Protein AF-A0A8C3XRM1-F1 (afdb_monomer_lite)

Structure (mmCIF, N/CA/C/O backbone):
data_AF-A0A8C3XRM1-F1
#
_entry.id   AF-A0A8C3XRM1-F1
#
loop_
_atom_site.group_PDB
_atom_site.id
_atom_site.type_symbol
_atom_site.label_atom_id
_atom_site.label_alt_id
_atom_site.label_comp_id
_atom_site.label_asym_id
_atom_site.label_entity_id
_atom_site.label_seq_id
_atom_site.pdbx_PDB_ins_code
_atom_site.Cartn_x
_atom_site.Cartn_y
_atom_site.Cartn_z
_atom_site.occupancy
_atom_site.B_iso_or_equiv
_atom_site.auth_seq_id
_atom_site.auth_comp_id
_atom_site.auth_asym_id
_atom_site.auth_atom_id
_atom_site.pdbx_PDB_model_num
ATOM 1 N N . MET A 1 1 ? 13.632 3.252 -12.751 1.00 61.28 1 MET A N 1
ATOM 2 C CA . MET A 1 1 ? 12.176 3.172 -12.515 1.00 61.28 1 MET A CA 1
ATOM 3 C C . MET A 1 1 ? 11.475 3.539 -13.812 1.00 61.28 1 MET A C 1
ATOM 5 O O . MET A 1 1 ? 11.653 4.662 -14.271 1.00 61.28 1 MET A O 1
ATOM 9 N N . THR A 1 2 ? 10.751 2.616 -14.445 1.00 73.12 2 THR A N 1
ATOM 10 C CA . THR A 1 2 ? 9.939 2.969 -15.621 1.00 73.12 2 THR A CA 1
ATOM 11 C C . THR A 1 2 ? 8.765 3.858 -15.176 1.00 73.12 2 THR A C 1
ATOM 13 O O . THR A 1 2 ? 8.312 3.742 -14.032 1.00 73.12 2 THR A O 1
ATOM 16 N N . PRO A 1 3 ? 8.265 4.775 -16.023 1.00 73.25 3 PRO A N 1
ATOM 17 C CA . PRO A 1 3 ? 7.159 5.661 -15.652 1.00 73.25 3 PRO A CA 1
ATOM 18 C C . PRO A 1 3 ? 5.886 4.888 -15.272 1.00 73.25 3 PRO A C 1
ATOM 20 O O . PRO A 1 3 ? 5.194 5.289 -14.340 1.00 73.25 3 PRO A O 1
ATOM 23 N N . VAL A 1 4 ? 5.635 3.745 -15.923 1.00 71.38 4 VAL A N 1
ATOM 24 C CA . VAL A 1 4 ? 4.505 2.847 -15.627 1.00 71.38 4 VAL A CA 1
ATOM 25 C C . VAL A 1 4 ? 4.643 2.221 -14.235 1.00 71.38 4 VAL A C 1
ATOM 27 O O . VAL A 1 4 ? 3.750 2.379 -13.409 1.00 71.38 4 VAL A O 1
ATOM 30 N N . ALA A 1 5 ? 5.802 1.633 -13.910 1.00 80.12 5 ALA A N 1
ATOM 31 C CA . ALA A 1 5 ? 6.042 1.064 -12.581 1.00 80.12 5 ALA A CA 1
ATOM 32 C C . ALA A 1 5 ? 5.945 2.129 -11.475 1.00 80.12 5 ALA A C 1
ATOM 34 O O . ALA A 1 5 ? 5.396 1.886 -10.404 1.00 80.12 5 ALA A O 1
ATOM 35 N N . ARG A 1 6 ? 6.407 3.359 -11.742 1.00 83.25 6 ARG A N 1
ATOM 36 C CA . ARG A 1 6 ? 6.250 4.476 -10.799 1.00 83.25 6 ARG A CA 1
ATOM 37 C C . ARG A 1 6 ? 4.781 4.813 -10.544 1.00 83.25 6 ARG A C 1
ATOM 39 O O . ARG A 1 6 ? 4.423 5.100 -9.404 1.00 83.25 6 ARG A O 1
ATOM 46 N N . GLN A 1 7 ? 3.945 4.815 -11.579 1.00 86.06 7 GLN A N 1
ATOM 47 C CA . GLN A 1 7 ? 2.516 5.097 -11.441 1.00 86.06 7 GLN A CA 1
ATOM 48 C C . GLN A 1 7 ? 1.797 4.019 -10.631 1.00 86.06 7 GLN A C 1
ATOM 50 O O . GLN A 1 7 ? 1.020 4.369 -9.743 1.00 86.06 7 GLN A O 1
ATOM 55 N N . GLU A 1 8 ? 2.093 2.744 -10.881 1.00 88.00 8 GLU A N 1
ATOM 56 C CA . GLU A 1 8 ? 1.525 1.616 -10.136 1.00 88.00 8 GLU A CA 1
ATOM 57 C C . GLU A 1 8 ? 1.924 1.656 -8.662 1.00 88.00 8 GLU A C 1
ATOM 59 O O . GLU A 1 8 ? 1.056 1.627 -7.788 1.00 88.00 8 GLU A O 1
ATOM 64 N N . VAL A 1 9 ? 3.220 1.837 -8.383 1.00 88.12 9 VAL A N 1
ATOM 65 C CA . VAL A 1 9 ? 3.746 1.977 -7.020 1.00 88.12 9 VAL A CA 1
ATOM 66 C C . VAL A 1 9 ? 3.044 3.129 -6.299 1.00 88.12 9 VAL A C 1
ATOM 68 O O . VAL A 1 9 ? 2.462 2.939 -5.231 1.00 88.12 9 VAL A O 1
ATOM 71 N N . LEU A 1 10 ? 3.010 4.325 -6.896 1.00 89.81 10 LEU A N 1
ATOM 72 C CA . LEU A 1 10 ? 2.327 5.476 -6.296 1.00 89.81 10 LEU A CA 1
ATOM 73 C C . LEU A 1 10 ? 0.815 5.248 -6.141 1.00 89.81 10 LEU A C 1
ATOM 75 O O . LEU A 1 10 ? 0.217 5.734 -5.181 1.00 89.81 10 LEU A O 1
ATOM 79 N N . GLY A 1 11 ? 0.177 4.528 -7.064 1.00 93.50 11 GLY A N 1
ATOM 80 C CA . GLY A 1 11 ? -1.230 4.139 -6.978 1.00 93.50 11 GLY A CA 1
ATOM 81 C C . GLY A 1 11 ? -1.509 3.240 -5.774 1.00 93.50 11 GLY A C 1
ATOM 82 O O . GLY A 1 11 ? -2.444 3.504 -5.013 1.00 93.50 11 GLY A O 1
ATOM 83 N N . LEU A 1 12 ? -0.656 2.240 -5.556 1.00 91.94 12 LEU A N 1
ATOM 84 C CA . LEU A 1 12 ? -0.730 1.319 -4.426 1.00 91.94 12 LEU A CA 1
ATOM 85 C C . LEU A 1 12 ? -0.553 2.066 -3.097 1.00 91.94 12 LEU A C 1
ATOM 87 O O . LEU A 1 12 ? -1.397 1.943 -2.209 1.00 91.94 12 LEU A O 1
ATOM 91 N N . TYR A 1 13 ? 0.445 2.948 -2.990 1.00 90.31 13 TYR A N 1
ATOM 92 C CA . TYR A 1 13 ? 0.641 3.774 -1.792 1.00 90.31 13 TYR A CA 1
ATOM 93 C C . TYR A 1 13 ? -0.542 4.698 -1.497 1.00 90.31 13 TYR A C 1
ATOM 95 O O . TYR A 1 13 ? -0.997 4.785 -0.356 1.00 90.31 13 TYR A O 1
ATOM 103 N N . ARG A 1 14 ? -1.117 5.348 -2.517 1.00 93.88 14 ARG A N 1
ATOM 104 C CA . ARG A 1 14 ? -2.335 6.160 -2.341 1.00 93.88 14 ARG A CA 1
ATOM 105 C C . ARG A 1 14 ? -3.504 5.324 -1.824 1.00 93.88 14 ARG A C 1
ATOM 107 O O . ARG A 1 14 ? -4.291 5.821 -1.020 1.00 93.88 14 ARG A O 1
ATOM 114 N N . ARG A 1 15 ? -3.631 4.068 -2.265 1.00 95.12 15 ARG A N 1
ATOM 115 C CA . ARG A 1 15 ? -4.655 3.144 -1.760 1.00 95.12 15 ARG A CA 1
ATOM 116 C C . ARG A 1 15 ? -4.433 2.826 -0.281 1.00 95.12 15 ARG A C 1
ATOM 118 O O . ARG A 1 15 ? -5.394 2.917 0.477 1.00 95.12 15 ARG A O 1
ATOM 125 N N . ILE A 1 16 ? -3.194 2.560 0.133 1.00 94.31 16 ILE A N 1
ATOM 126 C CA . ILE A 1 16 ? -2.84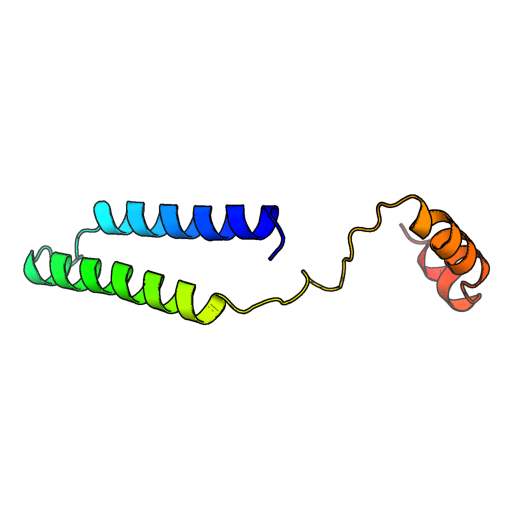3 2.332 1.546 1.00 94.31 16 ILE A CA 1
ATOM 127 C C . ILE A 1 16 ? -3.238 3.537 2.405 1.00 94.31 16 ILE A C 1
ATOM 129 O O . ILE A 1 16 ? -3.942 3.374 3.398 1.00 94.31 16 ILE A O 1
ATOM 133 N N . PHE A 1 17 ? -2.885 4.760 1.999 1.00 93.12 17 PHE A N 1
ATOM 134 C CA . PHE A 1 17 ? -3.248 5.958 2.766 1.00 93.12 17 PHE A CA 1
ATOM 135 C C . PHE A 1 17 ? -4.763 6.180 2.863 1.00 93.12 17 PHE A C 1
ATOM 137 O O . PHE A 1 17 ? -5.259 6.629 3.897 1.00 93.12 17 PHE A O 1
ATOM 144 N N . ARG A 1 18 ? -5.528 5.837 1.819 1.00 95.56 18 ARG A N 1
ATOM 145 C CA . ARG A 1 18 ? -6.999 5.880 1.875 1.00 95.56 18 ARG A CA 1
ATOM 146 C C . ARG A 1 18 ? -7.568 4.859 2.858 1.00 95.56 18 ARG A C 1
ATOM 148 O O . ARG A 1 18 ? -8.519 5.193 3.561 1.00 95.56 18 ARG A O 1
ATOM 155 N N . ILE A 1 19 ? -6.996 3.654 2.911 1.00 94.38 19 ILE A N 1
ATOM 156 C CA . ILE A 1 19 ? -7.380 2.618 3.881 1.00 94.38 19 ILE A CA 1
ATOM 157 C C . ILE A 1 19 ? -7.062 3.098 5.295 1.00 94.38 19 ILE A C 1
ATOM 159 O O . ILE A 1 19 ? -7.961 3.129 6.124 1.00 94.38 19 ILE A O 1
ATOM 163 N N . ALA A 1 20 ? -5.842 3.581 5.541 1.00 93.19 20 ALA A N 1
ATOM 164 C CA . ALA A 1 20 ? -5.439 4.122 6.839 1.00 93.19 20 ALA A CA 1
ATOM 165 C C . ALA A 1 20 ? -6.385 5.237 7.322 1.00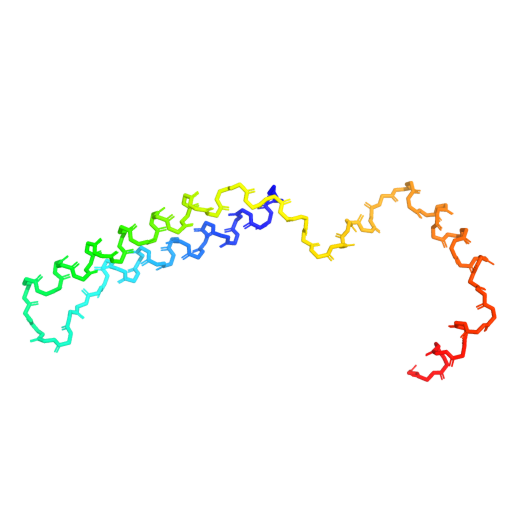 93.19 20 ALA A C 1
ATOM 167 O O . ALA A 1 20 ? -6.764 5.279 8.489 1.00 93.19 20 ALA A O 1
ATOM 168 N N . LYS A 1 21 ? -6.851 6.113 6.420 1.00 92.62 21 LYS A N 1
ATOM 169 C CA . LYS A 1 21 ? -7.807 7.176 6.770 1.00 92.62 21 LYS A CA 1
ATOM 170 C C . LYS A 1 21 ? -9.158 6.632 7.250 1.00 92.62 21 LYS A C 1
ATOM 172 O O . LYS A 1 21 ? -9.748 7.209 8.159 1.00 92.62 21 LYS A O 1
ATOM 177 N N . LYS A 1 22 ? -9.640 5.543 6.644 1.00 93.94 22 LYS A N 1
ATOM 178 C CA . LYS A 1 22 ? -10.902 4.873 7.003 1.00 93.94 22 LYS A CA 1
ATOM 179 C C . LYS A 1 22 ? -10.735 3.785 8.068 1.00 93.94 22 LYS A C 1
ATOM 181 O O . LYS A 1 22 ? -11.724 3.179 8.457 1.00 93.94 22 LYS A O 1
ATOM 186 N N . TRP A 1 23 ? -9.509 3.533 8.515 1.00 92.94 23 TRP A N 1
ATOM 187 C CA . TRP A 1 23 ? -9.207 2.469 9.459 1.00 92.94 23 TRP A CA 1
ATOM 188 C C . TRP A 1 23 ? -9.876 2.716 10.815 1.00 92.94 23 TRP A C 1
ATOM 190 O O . TRP A 1 23 ? -9.941 3.853 11.296 1.00 92.94 23 TRP A O 1
ATOM 200 N N . GLN A 1 24 ? -10.356 1.643 11.426 1.00 93.12 24 GLN A N 1
ATOM 201 C CA . GLN A 1 24 ? -10.895 1.593 12.779 1.00 93.12 24 GLN A CA 1
ATOM 202 C C . GLN A 1 24 ? -10.383 0.296 13.403 1.00 93.12 24 GLN A C 1
ATOM 204 O O . GLN A 1 24 ? -10.409 -0.738 12.734 1.00 93.12 24 GLN A O 1
ATOM 209 N N . SER A 1 25 ? -9.876 0.360 14.636 1.00 93.31 25 SER A N 1
ATOM 210 C CA . SER A 1 25 ? -9.370 -0.836 15.311 1.00 93.31 25 SER A CA 1
ATOM 211 C C . SER A 1 25 ? -10.524 -1.772 15.668 1.00 93.31 25 SER A C 1
ATOM 213 O O . SER A 1 25 ? -11.617 -1.327 16.028 1.00 93.31 25 SER A O 1
ATOM 215 N N . ALA A 1 26 ? -10.266 -3.077 15.596 1.00 90.81 26 ALA A N 1
ATOM 216 C CA . ALA A 1 26 ? -11.230 -4.106 15.974 1.00 90.81 26 ALA A CA 1
ATOM 217 C C . ALA A 1 26 ? -11.587 -4.057 17.470 1.00 90.81 26 ALA A C 1
ATOM 219 O O . ALA A 1 26 ? -12.663 -4.511 17.850 1.00 90.81 26 ALA A O 1
ATOM 220 N N . SER A 1 27 ? -10.718 -3.480 18.309 1.00 85.88 27 SER A N 1
ATOM 221 C CA . SER A 1 27 ? -10.982 -3.293 19.739 1.00 85.88 27 SER A CA 1
ATOM 222 C C . SER A 1 27 ? -12.036 -2.217 20.020 1.00 85.88 27 SER A C 1
ATOM 224 O O . SER A 1 27 ? -12.522 -2.116 21.144 1.00 85.88 27 SER A O 1
ATOM 226 N N . GLY A 1 28 ? -12.379 -1.384 19.027 1.00 86.06 28 GLY A N 1
ATOM 227 C CA . GLY A 1 28 ? -13.245 -0.216 19.201 1.00 86.06 28 GLY A CA 1
ATOM 228 C C . GLY A 1 28 ? -12.611 0.908 20.030 1.00 86.06 28 GLY A C 1
ATOM 229 O O . GLY A 1 28 ? -13.230 1.957 20.204 1.00 86.06 28 GLY A O 1
ATOM 230 N N . GLN A 1 29 ? -11.378 0.726 20.516 1.00 91.00 29 GLN A N 1
ATOM 231 C CA . GLN A 1 29 ? -10.668 1.724 21.305 1.00 91.00 29 GLN A CA 1
ATOM 232 C C . GLN A 1 29 ? -10.046 2.795 20.400 1.00 91.00 29 GLN A C 1
ATOM 234 O O . GLN A 1 29 ? -9.511 2.521 19.315 1.00 91.00 29 GLN A O 1
ATOM 239 N N . MET A 1 30 ? -10.124 4.051 20.848 1.00 89.38 30 MET A N 1
ATOM 240 C CA . MET A 1 30 ? -9.606 5.190 20.089 1.00 89.38 30 MET A CA 1
ATOM 241 C C . MET A 1 30 ? -8.074 5.223 20.084 1.00 89.38 30 MET A C 1
ATOM 243 O O . MET A 1 30 ? -7.498 5.425 19.014 1.00 89.38 30 MET A O 1
ATOM 247 N N . GLU A 1 31 ? -7.416 4.954 21.216 1.00 92.50 31 GLU A N 1
ATOM 248 C CA . GLU A 1 31 ? -5.954 4.820 21.312 1.00 92.50 31 GLU A CA 1
ATOM 249 C C . GLU A 1 31 ? -5.394 3.800 20.316 1.00 92.50 31 GLU A C 1
ATOM 251 O O . GLU A 1 31 ? -4.475 4.121 19.557 1.00 92.50 31 GLU A O 1
ATOM 256 N N . ASP A 1 32 ? -5.978 2.600 20.265 1.00 93.19 32 ASP A N 1
ATOM 257 C CA . ASP A 1 32 ? -5.550 1.541 19.347 1.00 93.19 32 ASP A CA 1
ATOM 258 C C . ASP A 1 32 ? -5.729 1.973 17.893 1.00 93.19 32 ASP A C 1
ATOM 260 O O . ASP A 1 32 ? -4.816 1.846 17.077 1.00 93.19 32 ASP A O 1
ATOM 264 N N . THR A 1 33 ? -6.869 2.593 17.576 1.00 94.00 33 THR A N 1
ATOM 265 C CA . THR A 1 33 ? -7.134 3.122 16.235 1.00 94.00 33 THR A CA 1
ATOM 266 C C . THR A 1 33 ? -6.093 4.167 15.821 1.00 94.00 33 THR A C 1
ATOM 268 O O . THR A 1 33 ? -5.650 4.168 14.671 1.00 94.00 33 THR A O 1
ATOM 271 N N . ILE A 1 34 ? -5.690 5.066 16.724 1.00 93.56 34 ILE A N 1
ATOM 272 C CA . ILE A 1 34 ? -4.671 6.092 16.451 1.00 93.56 34 ILE A CA 1
ATOM 273 C C . ILE A 1 34 ? -3.295 5.444 16.265 1.00 93.56 34 ILE A C 1
ATOM 275 O O . ILE A 1 34 ? -2.596 5.752 15.294 1.00 93.56 34 ILE A O 1
ATOM 279 N N . LYS A 1 35 ? -2.921 4.516 17.149 1.00 95.44 35 LYS A N 1
ATOM 280 C CA . LYS A 1 35 ? -1.637 3.810 17.111 1.00 95.44 35 LYS A CA 1
ATOM 281 C C . LYS A 1 35 ? -1.484 2.980 15.838 1.00 95.44 35 LYS A C 1
ATOM 283 O O . LYS A 1 35 ? -0.463 3.083 15.161 1.00 95.44 35 LYS A O 1
ATOM 288 N N . GLU A 1 36 ? -2.506 2.213 15.471 1.00 94.88 36 GLU A N 1
ATOM 289 C CA . GLU A 1 36 ? -2.531 1.397 14.255 1.00 94.88 36 GLU A CA 1
ATOM 290 C C . GLU A 1 36 ? -2.491 2.265 12.992 1.00 94.88 36 GLU A C 1
ATOM 292 O O . GLU A 1 36 ? -1.714 1.992 12.076 1.00 94.88 36 GLU A O 1
ATOM 297 N N . LYS A 1 37 ? -3.251 3.367 12.946 1.00 95.44 37 LYS A N 1
ATOM 298 C CA . LYS A 1 37 ? -3.176 4.337 11.838 1.00 95.44 37 LYS A CA 1
ATOM 299 C C . LYS A 1 37 ? -1.770 4.885 11.661 1.00 95.44 37 LYS A C 1
ATOM 301 O O . LYS A 1 37 ? -1.259 4.929 10.538 1.00 95.44 37 LYS A O 1
ATOM 306 N N . GLN A 1 38 ? -1.151 5.303 12.762 1.00 95.00 38 GLN A N 1
ATOM 307 C CA . GLN A 1 38 ? 0.201 5.840 12.747 1.00 95.00 38 GLN A CA 1
ATOM 308 C C . GLN A 1 38 ? 1.208 4.778 12.296 1.00 95.00 38 GLN A C 1
ATOM 310 O O . G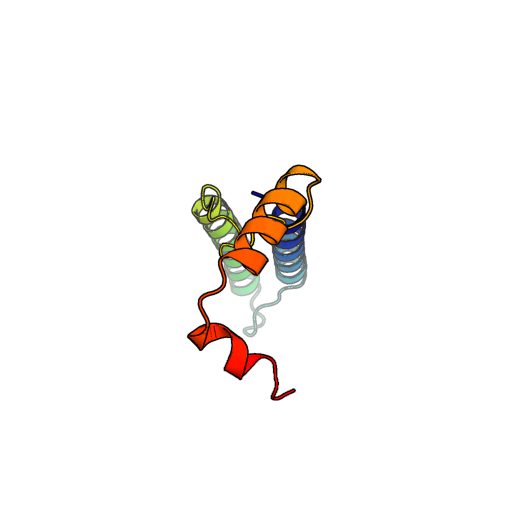LN A 1 38 ? 2.098 5.078 11.497 1.00 95.00 38 GLN A O 1
ATOM 315 N N . TYR A 1 39 ? 1.030 3.537 12.750 1.00 96.19 39 TYR A N 1
ATOM 316 C CA . TYR A 1 39 ? 1.833 2.398 12.333 1.00 96.19 39 TYR A CA 1
ATOM 317 C C . TYR A 1 39 ? 1.735 2.156 10.821 1.00 96.19 39 TYR A C 1
ATOM 319 O O . TYR A 1 39 ? 2.762 2.164 10.147 1.00 96.19 39 TYR A O 1
ATOM 327 N N . ILE A 1 40 ? 0.523 2.059 10.259 1.00 94.88 40 ILE A N 1
ATOM 328 C CA . ILE A 1 40 ? 0.308 1.854 8.815 1.00 94.88 40 ILE A CA 1
ATOM 329 C C . ILE A 1 40 ? 1.004 2.948 7.994 1.00 94.88 40 ILE A C 1
ATOM 331 O O . ILE A 1 40 ? 1.658 2.662 6.990 1.00 94.88 40 ILE A O 1
ATOM 335 N N . ILE A 1 41 ? 0.885 4.210 8.417 1.00 93.81 41 ILE A N 1
ATOM 336 C CA . ILE A 1 41 ? 1.504 5.350 7.728 1.00 93.81 41 ILE A CA 1
ATOM 337 C C . ILE A 1 41 ? 3.032 5.264 7.773 1.00 93.81 41 ILE A C 1
ATOM 339 O O . ILE A 1 41 ? 3.689 5.484 6.751 1.00 93.81 41 ILE A O 1
ATOM 343 N N . ASN A 1 42 ? 3.599 4.973 8.942 1.00 95.50 42 ASN A N 1
ATOM 344 C CA . ASN A 1 42 ? 5.044 4.924 9.136 1.00 95.50 42 ASN A CA 1
ATOM 345 C C . ASN A 1 42 ? 5.668 3.735 8.405 1.00 95.50 42 ASN A C 1
ATOM 347 O O . ASN A 1 42 ? 6.677 3.904 7.718 1.00 95.50 42 ASN A O 1
ATOM 351 N N . GLU A 1 43 ? 5.042 2.564 8.483 1.00 95.38 43 GLU A N 1
ATOM 352 C CA . GLU A 1 43 ? 5.498 1.362 7.791 1.00 95.38 43 GLU A CA 1
ATO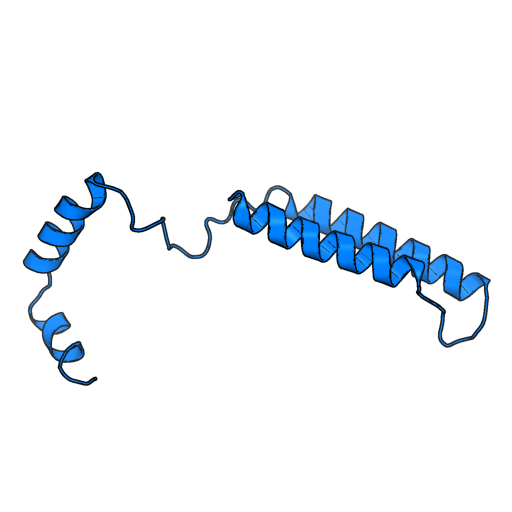M 353 C C . GLU A 1 43 ? 5.439 1.565 6.273 1.00 95.38 43 GLU A C 1
ATOM 355 O O . GLU A 1 43 ? 6.428 1.341 5.578 1.00 95.38 43 GLU A O 1
ATOM 360 N N . ALA A 1 44 ? 4.339 2.118 5.745 1.00 94.00 44 ALA A N 1
ATOM 361 C CA . ALA A 1 44 ? 4.224 2.427 4.321 1.00 94.00 44 ALA A CA 1
ATOM 362 C C . ALA A 1 44 ? 5.328 3.389 3.845 1.00 94.00 44 ALA A C 1
ATOM 364 O O . ALA A 1 44 ? 5.976 3.132 2.827 1.00 94.00 44 ALA A O 1
ATOM 365 N N . LYS A 1 45 ? 5.597 4.471 4.588 1.00 92.31 45 LYS A N 1
ATOM 366 C CA . LYS A 1 45 ? 6.702 5.399 4.279 1.00 92.31 45 LYS A CA 1
ATOM 367 C C . LYS A 1 45 ? 8.059 4.696 4.299 1.00 92.31 45 LYS A C 1
ATOM 369 O O . LYS A 1 45 ? 8.866 4.899 3.395 1.00 92.31 45 LYS A O 1
ATOM 374 N N . THR A 1 46 ? 8.286 3.855 5.302 1.00 94.25 46 THR A N 1
ATOM 375 C CA . THR A 1 46 ? 9.536 3.109 5.479 1.00 94.25 46 THR A CA 1
ATOM 376 C C . THR A 1 46 ? 9.760 2.143 4.323 1.00 94.25 46 THR A C 1
ATOM 378 O O . THR A 1 46 ? 10.835 2.133 3.728 1.00 94.25 46 THR A O 1
ATOM 381 N N . LEU A 1 47 ? 8.734 1.382 3.939 1.00 89.88 47 LEU A N 1
ATOM 382 C CA . LEU A 1 47 ? 8.782 0.485 2.790 1.00 89.88 47 LEU A CA 1
ATOM 383 C C . LEU A 1 47 ? 9.024 1.257 1.489 1.00 89.88 47 LEU A C 1
ATOM 385 O O . LEU A 1 47 ? 9.840 0.823 0.681 1.00 89.88 47 LEU A O 1
ATOM 389 N N . PHE A 1 48 ? 8.397 2.420 1.291 1.00 87.38 48 PHE A N 1
ATOM 390 C CA . PHE A 1 48 ? 8.624 3.217 0.080 1.00 87.38 48 PHE A CA 1
ATOM 391 C C . PHE A 1 48 ? 10.075 3.683 -0.023 1.00 87.38 48 PHE A C 1
ATOM 393 O O . PHE A 1 48 ? 10.694 3.572 -1.080 1.00 87.38 48 PHE A O 1
ATOM 400 N N . GLN A 1 49 ? 10.628 4.157 1.092 1.00 88.56 49 GLN A N 1
ATOM 401 C CA . GLN A 1 49 ? 12.009 4.610 1.157 1.00 88.56 49 GLN A CA 1
ATOM 402 C C . GLN A 1 49 ? 12.994 3.456 0.938 1.00 88.56 49 GLN A C 1
ATOM 404 O O . GLN A 1 49 ? 13.933 3.610 0.162 1.00 88.56 49 GLN A O 1
ATOM 409 N N . LYS A 1 50 ? 12.760 2.291 1.559 1.00 89.19 50 LYS A N 1
ATOM 410 C CA . LYS A 1 50 ? 13.592 1.087 1.379 1.00 89.19 50 LYS A CA 1
ATOM 411 C C . LYS A 1 50 ? 13.627 0.611 -0.076 1.00 89.19 50 LYS A C 1
ATOM 413 O O . LYS A 1 50 ? 14.663 0.161 -0.544 1.00 89.19 50 LYS A O 1
ATOM 418 N N . ASN A 1 51 ? 12.511 0.722 -0.797 1.00 84.75 51 ASN A N 1
ATOM 419 C CA . ASN A 1 51 ? 12.394 0.253 -2.181 1.00 84.75 51 ASN A CA 1
ATOM 420 C C . ASN A 1 51 ? 12.736 1.335 -3.228 1.00 84.75 51 ASN A C 1
ATOM 422 O O . ASN A 1 51 ? 12.594 1.092 -4.427 1.00 84.75 51 ASN A O 1
ATOM 426 N N . LYS A 1 52 ? 13.185 2.527 -2.808 1.00 83.44 52 LYS A N 1
ATOM 427 C CA . LYS A 1 52 ? 13.470 3.664 -3.700 1.00 83.44 52 LYS A CA 1
ATOM 428 C C . LYS A 1 52 ? 14.521 3.335 -4.763 1.00 83.44 52 LYS A C 1
ATOM 430 O O . LYS A 1 52 ? 14.352 3.718 -5.922 1.00 83.44 52 LYS A O 1
ATOM 435 N N . ASP A 1 53 ? 15.563 2.614 -4.361 1.00 79.88 53 ASP A N 1
ATOM 436 C CA . ASP A 1 53 ? 16.733 2.326 -5.194 1.00 79.88 53 ASP A CA 1
ATOM 437 C C . ASP A 1 53 ? 16.643 0.950 -5.873 1.00 79.88 53 ASP A C 1
ATOM 439 O O . ASP A 1 53 ? 17.606 0.482 -6.485 1.00 79.88 53 ASP A O 1
ATOM 443 N N . ILE A 1 54 ? 15.470 0.298 -5.822 1.00 77.25 54 ILE A N 1
ATOM 444 C CA . ILE A 1 54 ? 15.204 -0.910 -6.608 1.00 77.25 54 ILE A CA 1
ATOM 445 C C . ILE A 1 54 ? 15.058 -0.492 -8.071 1.00 77.25 54 ILE A C 1
ATOM 447 O O . ILE A 1 54 ? 13.980 -0.255 -8.617 1.00 77.25 54 ILE A O 1
ATOM 451 N N . HIS A 1 55 ? 16.207 -0.391 -8.723 1.00 65.00 55 HIS A N 1
ATOM 452 C CA . HIS A 1 55 ? 16.355 -0.191 -10.153 1.00 65.00 55 HIS A CA 1
ATOM 453 C C . HIS A 1 55 ? 16.367 -1.519 -10.903 1.00 65.00 55 HIS A C 1
ATOM 455 O O . HIS A 1 55 ? 16.965 -1.596 -11.972 1.00 65.00 55 HIS A O 1
ATOM 461 N N . LEU A 1 56 ? 15.719 -2.558 -10.363 1.00 60.91 56 LEU A N 1
ATOM 462 C CA . LEU A 1 56 ? 15.614 -3.822 -11.069 1.00 60.91 56 LEU A CA 1
ATOM 463 C C . LEU A 1 56 ? 14.881 -3.543 -12.395 1.00 60.91 56 LEU A C 1
ATOM 465 O O . LEU A 1 56 ? 13.731 -3.085 -12.368 1.00 60.91 56 LEU A O 1
ATOM 469 N N . PRO A 1 57 ? 15.533 -3.730 -13.559 1.00 57.97 57 PRO A N 1
ATOM 470 C CA . PRO A 1 57 ? 14.826 -3.668 -14.822 1.00 57.97 57 PRO A CA 1
ATOM 471 C C . PRO A 1 57 ? 13.709 -4.709 -14.738 1.00 57.97 57 PRO A C 1
ATOM 473 O O . PRO A 1 57 ? 13.969 -5.804 -14.234 1.00 57.97 57 PRO A O 1
ATOM 476 N N . PRO A 1 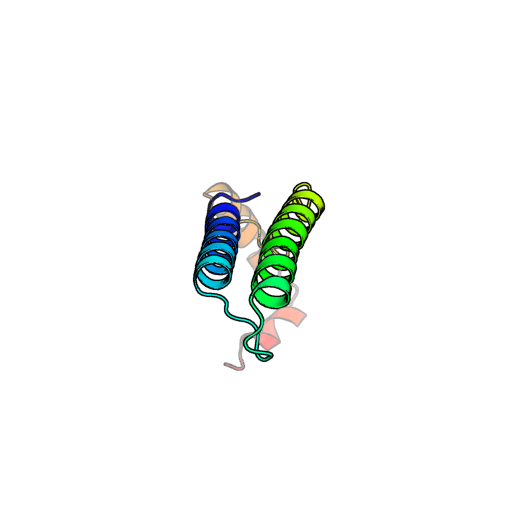58 ? 12.477 -4.389 -15.162 1.00 60.06 58 PRO A N 1
ATOM 477 C CA . PRO A 1 58 ? 11.372 -5.330 -15.082 1.00 60.06 58 PRO A CA 1
ATOM 478 C C . PRO A 1 58 ? 11.757 -6.596 -15.853 1.00 60.06 58 PRO A C 1
ATOM 480 O O . PRO A 1 58 ? 11.786 -6.594 -17.080 1.00 60.06 58 PRO A O 1
ATOM 483 N N . LEU A 1 59 ? 12.145 -7.637 -15.107 1.00 56.25 59 LEU A N 1
ATOM 484 C CA . LEU A 1 59 ? 12.295 -9.021 -15.549 1.00 56.25 59 LEU A CA 1
ATOM 485 C C . LEU A 1 59 ? 12.855 -9.186 -16.971 1.00 56.25 59 LEU A C 1
ATOM 487 O O . LEU A 1 59 ? 12.186 -9.767 -17.804 1.00 56.25 59 LEU A O 1
ATOM 491 N N . GLY A 1 60 ? 14.043 -8.667 -17.304 1.00 51.81 60 GLY A N 1
ATOM 492 C CA . GLY A 1 60 ? 14.712 -8.984 -18.585 1.00 51.81 60 GLY A CA 1
ATOM 493 C C . GLY A 1 60 ? 13.918 -8.699 -19.878 1.00 51.81 60 GLY A C 1
ATOM 494 O O . GLY A 1 60 ? 14.382 -9.028 -20.967 1.00 51.81 60 GLY A O 1
ATOM 495 N N . LEU A 1 61 ? 12.752 -8.057 -19.796 1.00 54.88 61 LEU A N 1
ATOM 496 C CA . LEU A 1 61 ? 11.944 -7.646 -20.931 1.00 54.88 61 LEU A CA 1
ATOM 497 C C . LEU A 1 61 ? 12.311 -6.197 -21.216 1.00 54.88 61 LEU A C 1
ATOM 499 O O . LEU A 1 61 ? 11.529 -5.272 -20.991 1.00 54.88 61 LEU A O 1
ATOM 503 N N . ALA A 1 62 ? 13.539 -5.988 -21.702 1.00 49.78 62 ALA A N 1
ATOM 504 C CA . ALA A 1 62 ? 13.830 -4.768 -22.439 1.00 49.78 62 ALA A CA 1
ATOM 505 C C . ALA A 1 62 ? 12.671 -4.553 -23.431 1.00 49.78 62 ALA A C 1
ATOM 507 O O . ALA A 1 62 ? 12.251 -5.527 -24.067 1.00 49.78 62 ALA A O 1
ATOM 508 N N . PRO A 1 63 ? 12.090 -3.344 -23.538 1.00 54.44 63 PRO A N 1
ATOM 509 C CA . PRO A 1 63 ? 10.990 -3.116 -24.459 1.00 54.44 63 PRO A CA 1
ATOM 510 C C . PRO A 1 63 ? 11.444 -3.538 -25.861 1.00 54.44 63 PRO A C 1
ATOM 512 O O . PRO A 1 63 ? 12.293 -2.891 -26.469 1.00 54.44 63 PRO A O 1
ATOM 515 N N . GLN A 1 64 ? 10.882 -4.643 -26.359 1.00 56.28 64 GLN A N 1
ATOM 516 C CA . GLN A 1 64 ? 11.183 -5.273 -27.654 1.00 56.28 64 GLN A CA 1
ATOM 517 C C . GLN A 1 64 ? 10.677 -4.425 -28.832 1.00 56.28 64 GLN A C 1
ATOM 519 O O . GLN A 1 64 ? 10.141 -4.938 -29.812 1.00 56.28 64 GLN A O 1
ATOM 524 N N . ARG A 1 65 ? 10.694 -3.096 -28.718 1.00 55.28 65 ARG A N 1
ATOM 525 C CA . ARG A 1 65 ? 10.058 -2.199 -29.682 1.00 55.28 65 ARG A CA 1
ATOM 526 C C . ARG A 1 65 ? 10.913 -0.966 -29.914 1.00 55.28 65 ARG A C 1
ATOM 528 O O . ARG A 1 65 ? 10.685 0.102 -29.362 1.00 55.28 65 ARG A O 1
ATOM 535 N N . GLY A 1 66 ? 11.872 -1.141 -30.817 1.00 57.94 66 GLY A N 1
ATOM 536 C CA . GLY A 1 66 ? 12.598 -0.078 -31.501 1.00 57.94 66 GLY A CA 1
ATOM 537 C C . GLY A 1 66 ? 13.057 -0.567 -32.876 1.00 57.94 66 GLY A C 1
ATOM 538 O O . GLY A 1 66 ? 13.280 -1.763 -33.066 1.00 57.94 66 GLY A O 1
ATOM 539 N N . ARG A 1 67 ? 13.207 0.336 -33.858 1.00 57.97 67 ARG A N 1
ATOM 540 C CA . ARG A 1 67 ? 13.657 -0.017 -35.226 1.00 57.97 67 ARG A CA 1
ATOM 541 C C . ARG A 1 67 ? 14.988 -0.792 -35.230 1.00 57.97 67 ARG A C 1
ATOM 543 O O . ARG A 1 67 ? 15.170 -1.655 -36.082 1.00 57.97 67 ARG A O 1
ATOM 550 N N . ALA A 1 68 ? 15.855 -0.541 -34.245 1.00 57.50 68 ALA A N 1
ATOM 551 C CA . ALA A 1 68 ? 17.142 -1.217 -34.057 1.00 57.50 68 ALA A CA 1
ATOM 552 C C . ALA A 1 68 ? 17.029 -2.720 -33.718 1.00 57.50 68 ALA A C 1
ATOM 554 O O . ALA A 1 68 ? 17.925 -3.489 -34.058 1.00 57.50 68 ALA A O 1
ATOM 555 N N . PHE A 1 69 ? 15.913 -3.170 -33.130 1.00 58.22 69 PHE A N 1
ATOM 556 C CA . PHE A 1 69 ? 15.714 -4.577 -32.763 1.00 58.22 69 PHE A CA 1
ATOM 557 C C . PHE A 1 69 ? 15.311 -5.460 -33.950 1.00 58.22 69 PHE A C 1
ATOM 559 O O . PHE A 1 69 ? 15.554 -6.659 -33.918 1.00 58.22 69 PHE A O 1
ATOM 566 N N . ARG A 1 70 ? 14.780 -4.890 -35.046 1.00 64.75 70 ARG A N 1
ATOM 567 C CA . ARG A 1 70 ? 14.360 -5.670 -36.229 1.00 64.75 70 ARG A CA 1
ATOM 568 C C . ARG A 1 70 ? 15.522 -6.426 -36.873 1.00 64.75 70 ARG A C 1
ATOM 570 O O . ARG A 1 70 ? 15.338 -7.546 -37.342 1.00 64.75 70 ARG A O 1
ATOM 577 N N . ASN A 1 71 ? 16.708 -5.819 -36.909 1.00 68.56 71 ASN A N 1
ATOM 578 C CA . ASN A 1 71 ? 17.895 -6.447 -37.491 1.00 68.56 71 ASN A CA 1
ATOM 579 C C . ASN A 1 71 ? 18.429 -7.559 -36.586 1.00 68.56 71 ASN A C 1
ATOM 581 O O . ASN A 1 71 ? 18.740 -8.640 -37.076 1.00 68.56 71 ASN A O 1
ATOM 585 N N . GLN A 1 72 ? 18.452 -7.335 -35.270 1.00 67.94 72 GLN A N 1
ATOM 586 C CA . GLN A 1 72 ? 18.817 -8.370 -34.303 1.00 67.94 72 GLN A CA 1
ATOM 587 C C . GLN A 1 72 ? 17.798 -9.512 -34.259 1.00 67.94 72 GLN A C 1
ATOM 589 O O . GLN A 1 72 ? 18.201 -10.664 -34.195 1.00 67.94 72 GLN A O 1
ATOM 594 N N . GLU A 1 73 ? 16.495 -9.247 -34.365 1.00 69.88 73 GLU A N 1
ATOM 595 C CA . GLU A 1 73 ? 15.470 -10.291 -34.470 1.00 69.88 73 GLU A CA 1
ATOM 596 C C . GLU A 1 73 ? 15.611 -11.108 -35.751 1.00 69.88 73 GLU A C 1
ATOM 598 O O . GLU A 1 73 ? 15.475 -12.329 -35.707 1.00 69.88 73 GLU A O 1
ATOM 603 N N . LYS A 1 74 ? 15.894 -10.458 -36.888 1.00 76.31 74 LYS A N 1
ATOM 604 C CA . LYS A 1 74 ? 16.194 -11.152 -38.147 1.00 76.31 74 LYS A CA 1
ATOM 605 C C . LYS A 1 74 ? 17.409 -12.060 -37.987 1.00 76.31 74 LYS A C 1
ATOM 607 O O . LYS A 1 74 ? 17.305 -13.242 -38.291 1.00 76.31 74 LYS A O 1
ATOM 612 N N . LEU A 1 75 ? 18.515 -11.539 -37.451 1.00 72.81 75 LEU A N 1
ATOM 613 C CA . LEU A 1 75 ? 19.717 -12.330 -37.177 1.00 72.81 75 LEU A CA 1
ATOM 614 C C . LEU A 1 75 ? 19.421 -13.479 -36.213 1.00 72.81 75 LEU A C 1
ATOM 616 O O . LEU A 1 75 ? 19.795 -14.603 -36.504 1.00 72.81 75 LEU A O 1
ATOM 620 N N . ARG A 1 76 ? 18.660 -13.235 -35.141 1.00 72.44 76 A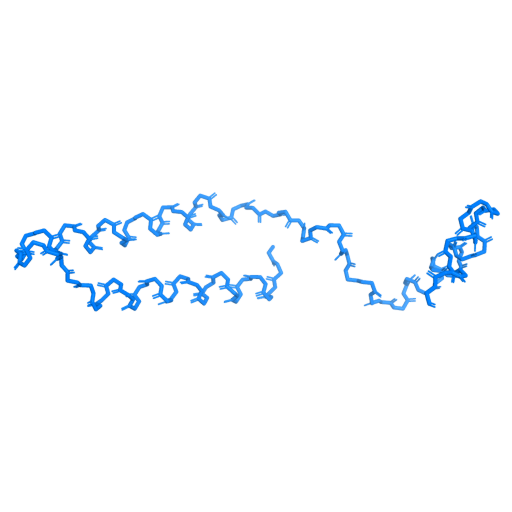RG A N 1
ATOM 621 C CA . ARG A 1 76 ? 18.263 -14.250 -34.158 1.00 72.44 76 ARG A CA 1
ATOM 622 C C . ARG A 1 76 ? 17.405 -15.350 -34.771 1.00 72.44 76 ARG A C 1
ATOM 624 O O . ARG A 1 76 ? 17.560 -16.500 -34.392 1.00 72.44 76 ARG A O 1
ATOM 631 N N . LYS A 1 77 ? 16.497 -15.009 -35.693 1.00 72.75 77 LYS A N 1
ATOM 632 C CA . LYS A 1 77 ? 15.674 -15.974 -36.443 1.00 72.75 77 LYS A CA 1
ATOM 633 C C . LYS A 1 77 ? 16.526 -16.820 -37.387 1.00 72.75 77 LYS A C 1
ATOM 635 O O . LYS A 1 77 ? 16.307 -18.023 -37.458 1.00 72.75 77 LYS A O 1
ATOM 640 N N . LEU A 1 78 ? 17.482 -16.197 -38.075 1.00 74.38 78 LEU A N 1
ATOM 641 C CA . LEU A 1 78 ? 18.408 -16.879 -38.983 1.00 74.38 78 LEU A CA 1
ATOM 642 C C . LEU A 1 78 ? 19.419 -17.751 -38.229 1.00 74.38 78 LEU A C 1
ATOM 644 O O . LEU A 1 78 ? 19.774 -18.821 -38.704 1.00 74.38 78 LEU A O 1
ATOM 648 N N . SER A 1 79 ? 19.845 -17.318 -37.043 1.00 69.69 79 SER A N 1
ATOM 649 C CA . SER A 1 79 ? 20.795 -18.023 -36.186 1.00 69.69 79 SER A CA 1
ATOM 650 C C . SER A 1 79 ? 20.124 -18.978 -35.197 1.00 69.69 79 SER A C 1
ATOM 652 O O . SER A 1 79 ? 20.804 -19.455 -34.289 1.00 69.69 79 SER A O 1
ATOM 654 N N . LYS A 1 80 ? 18.807 -19.233 -35.305 1.00 72.62 80 LYS A N 1
ATOM 655 C CA . LYS A 1 80 ? 18.148 -20.251 -34.476 1.00 72.62 80 LYS A CA 1
ATOM 656 C C . LYS A 1 80 ? 18.731 -21.616 -34.865 1.00 72.62 80 LYS A C 1
ATOM 658 O O . LYS A 1 80 ? 18.535 -22.046 -36.004 1.00 72.62 80 LYS A O 1
ATOM 663 N N . PRO A 1 81 ? 19.429 -22.310 -33.957 1.00 70.88 81 PRO A N 1
ATOM 664 C CA . PRO A 1 81 ? 19.953 -23.630 -34.258 1.00 70.88 81 PRO A CA 1
ATOM 665 C C . PRO A 1 81 ? 18.796 -24.628 -34.400 1.00 70.88 81 PRO A C 1
ATOM 667 O O . PRO A 1 81 ? 17.739 -24.462 -33.785 1.00 70.88 81 PRO A O 1
ATOM 670 N N . ALA A 1 82 ? 18.985 -25.652 -35.236 1.00 63.47 82 ALA A N 1
ATOM 671 C CA . ALA A 1 82 ? 17.914 -26.539 -35.702 1.00 63.47 82 ALA A CA 1
ATOM 672 C C . ALA A 1 82 ? 17.084 -27.186 -34.570 1.00 63.47 82 ALA A C 1
ATOM 674 O O . ALA A 1 82 ? 15.895 -27.429 -34.748 1.00 63.47 82 ALA A O 1
ATOM 675 N N . TYR A 1 83 ? 17.673 -27.374 -33.386 1.00 59.41 83 TYR A N 1
ATOM 676 C CA . TYR A 1 83 ? 17.029 -27.972 -32.213 1.00 59.41 83 TYR A CA 1
ATOM 677 C C . TYR A 1 83 ? 15.991 -27.082 -31.506 1.00 59.41 83 TYR A C 1
ATOM 679 O O . TYR A 1 83 ? 15.244 -27.570 -30.666 1.00 59.41 83 TYR A O 1
ATOM 687 N N . LEU A 1 84 ? 15.924 -25.782 -31.811 1.00 64.31 84 LEU A N 1
ATOM 688 C CA . LEU A 1 84 ? 14.897 -24.888 -31.256 1.00 64.31 84 LEU A CA 1
ATOM 689 C C . LEU A 1 84 ? 13.621 -24.839 -32.112 1.00 64.31 84 LEU A C 1
ATOM 691 O O . LEU A 1 84 ? 12.637 -24.226 -31.710 1.00 64.31 84 LEU A O 1
ATOM 695 N N . ARG A 1 85 ? 13.655 -25.422 -33.314 1.00 57.31 85 ARG A N 1
ATOM 696 C CA . ARG A 1 85 ? 12.601 -25.314 -34.333 1.00 57.31 85 ARG A CA 1
ATOM 697 C C . ARG A 1 85 ? 11.448 -26.299 -34.099 1.00 57.31 85 ARG A C 1
ATOM 699 O O . ARG A 1 85 ? 10.345 -26.038 -34.550 1.00 57.31 85 ARG A O 1
ATOM 706 N N . SER A 1 86 ? 11.689 -27.367 -33.338 1.00 55.75 86 SER A N 1
ATOM 707 C CA . SER A 1 86 ? 10.713 -28.417 -33.010 1.00 55.75 86 SER A CA 1
ATOM 708 C C . SER A 1 86 ? 9.704 -28.040 -31.919 1.00 55.75 86 SER A C 1
ATOM 710 O O . SER A 1 86 ? 8.756 -28.782 -31.698 1.00 55.75 86 SER A O 1
ATOM 712 N N . TYR A 1 87 ? 9.898 -26.918 -31.218 1.00 55.94 87 TYR A N 1
ATOM 713 C CA . TYR A 1 87 ? 8.981 -26.463 -30.162 1.00 55.94 87 TYR A CA 1
ATOM 714 C C . TYR A 1 87 ? 7.859 -25.552 -30.677 1.00 55.94 87 TYR A C 1
ATOM 716 O O . TYR A 1 87 ? 6.849 -25.404 -29.998 1.00 55.94 87 TYR A O 1
ATOM 724 N N . ASP A 1 88 ? 8.018 -24.961 -31.866 1.00 58.47 88 ASP A N 1
ATOM 725 C CA . ASP A 1 88 ? 7.046 -24.020 -32.442 1.00 58.47 88 ASP A CA 1
ATOM 726 C C . ASP A 1 88 ? 5.939 -24.738 -33.265 1.00 58.47 88 ASP A C 1
ATOM 728 O O . ASP A 1 88 ? 4.999 -24.084 -33.703 1.00 58.47 88 ASP A O 1
ATOM 732 N N . GLU A 1 89 ? 6.014 -26.064 -33.475 1.00 56.53 89 GLU A N 1
ATOM 733 C CA . GLU A 1 89 ? 5.013 -26.853 -34.236 1.00 56.53 89 GLU A CA 1
ATOM 734 C C . GLU A 1 89 ? 3.907 -27.479 -33.358 1.00 56.53 89 GLU A C 1
ATOM 736 O O . GLU A 1 89 ? 3.004 -28.137 -33.871 1.00 56.53 89 GLU A O 1
ATOM 741 N N . VAL A 1 90 ? 3.945 -27.260 -32.037 1.00 54.47 90 VAL A N 1
ATOM 742 C CA . VAL A 1 90 ? 2.944 -27.767 -31.081 1.00 54.47 90 VAL A CA 1
ATOM 743 C C . VAL A 1 90 ? 2.288 -26.598 -30.336 1.00 54.47 90 VAL A C 1
ATOM 745 O O . VAL A 1 90 ? 2.542 -26.392 -29.150 1.00 54.47 90 VAL A O 1
ATOM 748 N N . SER A 1 91 ? 1.474 -25.794 -31.027 1.00 42.66 91 SER A N 1
ATOM 749 C CA . SER A 1 91 ? 0.399 -24.950 -30.456 1.00 42.66 91 SER A CA 1
ATOM 750 C C . SER A 1 91 ? -0.498 -24.382 -31.547 1.00 42.66 91 SER A C 1
ATOM 752 O O . SER A 1 91 ? 0.050 -23.841 -32.532 1.00 42.66 91 SER A O 1
#

Sequence (91 aa):
MTPVARQEVLGLYRRIFRIAKKWQSASGQMEDTIKEKQYIINEAKTLFQKNKDIHLPPLGLAPQRGRAFRNQEKLRKLSKPAYLRSYDEVS

Radius of gyration: 23.63 Å; chains: 1; bounding box: 34×36×60 Å

InterPro domains:
  IPR008011 Complex 1 LYR protein domain [PF05347] (7-54)
  IPR040330 LYR motif-containing protein 1 [PTHR14273] (1-54)
  IPR045294 LYRM1, LYR domain [cd20261] (8-54)

Foldseek 3Di:
DPPVVVVVLVVVLVVLLVCLVVDADPVNDPVVNVVVSVVSNVVSVVVCVVCVPVPPDPPPCPPCDDPVNVVVVVVCVVPPPPVVVVVVVPD

Secondary structure (DSSP, 8-state):
--HHHHHHHHHHHHHHHHHHHH---TT--HHHHHHHHHHHHHHHHHHHHHTTT----GGG-----STTHHHHHHHHHHT--GGGGGGTT--

pLDDT: mean 78.08, std 15.61, range [42.66, 96.19]

Organism: Chelydra serpentina (NCBI:txid8475)